Protein AF-A0A956JJ91-F1 (afdb_monomer)

Foldseek 3Di:
DQAFEWDPDADPQWTKTAQAHPPDPDPLRRDRPRIDTHHPPDDDPRYDYDDDDDDDDDPPD

Mean predicted aligned error: 3.96 Å

Solvent-accessible surface area (backbone atoms only — not comparable to full-atom values): 3861 Å² total; per-residue (Å²): 57,73,37,23,25,58,49,93,52,68,57,98,86,20,31,36,30,36,55,20,23,70,86,67,79,55,70,71,50,61,35,94,84,26,72,48,78,39,58,84,86,68,82,54,98,44,56,44,79,66,91,82,78,83,79,78,86,57,98,85,118

pLDDT: mean 94.33, std 5.59, range [68.06, 98.31]

Secondary structure (DSSP, 8-state):
--SEEEEEEEETTEEEEES--TT---GGGSSTT-EEEE-TT---TTEE-----PPPPPTT-

Structure (mmCIF, N/CA/C/O backbone):
data_AF-A0A956JJ91-F1
#
_entry.id   AF-A0A956JJ91-F1
#
loop_
_atom_site.group_PDB
_atom_site.id
_atom_site.type_symbol
_atom_site.label_atom_id
_atom_site.label_alt_id
_atom_site.label_comp_id
_atom_site.label_asym_id
_atom_site.label_entity_id
_atom_site.label_seq_id
_atom_site.pdbx_PDB_ins_code
_atom_site.Cartn_x
_atom_site.Cartn_y
_atom_site.Cartn_z
_atom_site.occupancy
_atom_site.B_iso_or_equiv
_atom_site.auth_seq_id
_atom_site.auth_comp_id
_atom_site.auth_asym_id
_atom_site.auth_atom_id
_atom_site.pdbx_PDB_model_num
ATOM 1 N N . GLY A 1 1 ? 7.375 -1.818 -7.225 1.00 77.38 1 GLY A N 1
ATOM 2 C CA . GLY A 1 1 ? 6.696 -1.144 -8.351 1.00 77.38 1 GLY A CA 1
ATOM 3 C C . GLY A 1 1 ? 6.839 0.358 -8.199 1.00 77.38 1 GLY A C 1
ATOM 4 O O . GLY A 1 1 ? 7.604 0.770 -7.354 1.00 77.38 1 GLY A O 1
ATOM 5 N N . ASN A 1 2 ? 6.184 1.195 -9.013 1.00 94.38 2 ASN A N 1
ATOM 6 C CA . ASN A 1 2 ? 6.360 2.659 -8.943 1.00 94.38 2 ASN A CA 1
ATOM 7 C C . ASN A 1 2 ? 5.941 3.228 -7.574 1.00 94.38 2 ASN A C 1
ATOM 9 O O . ASN A 1 2 ? 6.688 3.963 -6.943 1.00 94.38 2 ASN A O 1
ATOM 13 N N . VAL A 1 3 ? 4.771 2.840 -7.077 1.00 97.25 3 VAL A N 1
ATOM 14 C CA . VAL A 1 3 ? 4.245 3.254 -5.772 1.00 97.25 3 VAL A CA 1
ATOM 15 C C . VAL A 1 3 ? 3.574 2.068 -5.094 1.00 97.25 3 VAL A C 1
ATOM 17 O O . VAL A 1 3 ? 3.018 1.200 -5.766 1.00 97.25 3 VAL A O 1
ATOM 20 N N . TRP A 1 4 ? 3.592 2.063 -3.766 1.00 97.69 4 TRP A N 1
ATOM 21 C CA . TRP A 1 4 ? 2.735 1.203 -2.968 1.00 97.69 4 TRP A CA 1
ATOM 22 C C . TRP A 1 4 ? 1.285 1.663 -3.098 1.00 97.69 4 TRP A C 1
ATOM 24 O O . TRP A 1 4 ? 0.984 2.841 -2.916 1.00 97.69 4 TRP A O 1
ATOM 34 N N . GLU A 1 5 ? 0.379 0.743 -3.396 1.00 98.25 5 GLU A N 1
ATOM 35 C CA . GLU A 1 5 ? -1.025 1.056 -3.655 1.00 98.25 5 GLU A CA 1
ATOM 36 C C . GLU A 1 5 ? -1.890 0.689 -2.448 1.00 98.25 5 GLU A C 1
ATOM 38 O O . GLU A 1 5 ? -1.817 -0.440 -1.951 1.00 98.25 5 GLU A O 1
ATOM 43 N N . TRP A 1 6 ? -2.705 1.638 -1.974 1.00 98.12 6 TRP A N 1
ATOM 44 C CA . TRP A 1 6 ? -3.677 1.400 -0.903 1.00 98.12 6 TRP A CA 1
A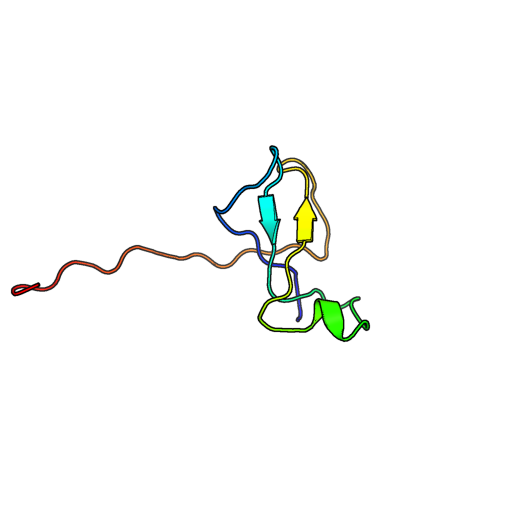TOM 45 C C . TRP A 1 6 ? -4.706 0.342 -1.299 1.00 98.12 6 TRP A C 1
ATOM 47 O O . TRP A 1 6 ? -5.210 0.339 -2.422 1.00 98.12 6 TRP A O 1
ATOM 57 N N . THR A 1 7 ? -5.069 -0.512 -0.344 1.00 98.00 7 THR A N 1
ATOM 58 C CA . THR A 1 7 ? -6.192 -1.446 -0.472 1.00 98.00 7 THR A CA 1
ATOM 59 C C . THR A 1 7 ? -7.225 -1.189 0.620 1.00 98.00 7 THR A C 1
ATOM 61 O O . THR A 1 7 ? -6.921 -0.580 1.648 1.00 98.00 7 THR A O 1
ATOM 64 N N . ASP A 1 8 ? -8.445 -1.689 0.425 1.00 96.75 8 ASP A N 1
ATOM 65 C CA . ASP A 1 8 ? -9.466 -1.652 1.477 1.00 96.75 8 ASP A CA 1
ATOM 66 C C . ASP A 1 8 ? -9.238 -2.726 2.563 1.00 96.75 8 ASP A C 1
ATOM 68 O O . ASP A 1 8 ? -9.839 -2.689 3.633 1.00 96.75 8 ASP A O 1
ATOM 72 N N . SER A 1 9 ? -8.305 -3.661 2.357 1.00 97.44 9 SER A N 1
ATOM 73 C CA . SER A 1 9 ? -7.963 -4.662 3.373 1.00 97.44 9 SER A CA 1
ATOM 74 C C . SER A 1 9 ? -7.232 -4.036 4.568 1.00 97.44 9 SER A C 1
ATOM 76 O O . SER A 1 9 ? -6.382 -3.152 4.416 1.00 97.44 9 SER A O 1
ATOM 78 N N . ALA A 1 10 ? -7.549 -4.518 5.770 1.00 96.94 10 ALA A N 1
ATOM 79 C CA . ALA A 1 10 ? -6.990 -4.027 7.024 1.00 96.94 10 ALA A CA 1
ATOM 80 C C . ALA A 1 10 ? -6.608 -5.178 7.964 1.00 96.94 10 ALA A C 1
ATOM 82 O O . ALA A 1 10 ? -7.246 -6.229 7.967 1.00 96.94 10 ALA A O 1
ATOM 83 N N . GLU A 1 11 ? -5.582 -4.959 8.781 1.00 97.25 11 GLU A N 1
ATOM 84 C CA . GLU A 1 11 ? -5.100 -5.902 9.792 1.00 97.25 11 GLU A CA 1
ATOM 85 C C . GLU A 1 11 ? -4.624 -5.106 11.010 1.00 97.25 11 GLU A C 1
ATOM 87 O O . GLU A 1 11 ? -3.890 -4.131 10.862 1.00 97.25 11 GLU A O 1
ATOM 92 N N . ALA A 1 12 ? -5.080 -5.483 12.209 1.00 95.44 12 ALA A N 1
ATOM 93 C CA . ALA A 1 12 ? -4.682 -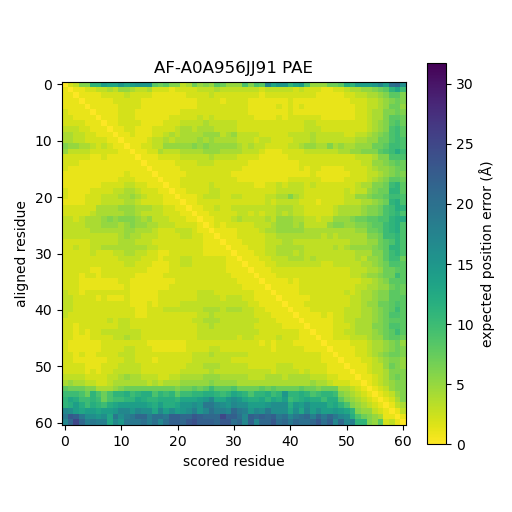4.854 13.476 1.00 95.44 12 ALA A CA 1
ATOM 94 C C . ALA A 1 12 ? -4.768 -3.304 13.491 1.00 95.44 12 ALA A C 1
ATOM 96 O O . ALA A 1 12 ? -3.909 -2.625 14.046 1.00 95.44 12 ALA A O 1
ATOM 97 N N . GLY A 1 13 ? -5.804 -2.727 12.866 1.00 96.06 13 GLY A N 1
ATOM 98 C CA . GLY A 1 13 ? -6.003 -1.269 12.799 1.00 96.06 13 GLY A CA 1
ATOM 99 C C . GLY A 1 13 ? -5.140 -0.541 11.758 1.00 96.06 13 GLY A C 1
ATOM 100 O O . GLY A 1 13 ? -5.217 0.682 11.642 1.00 96.06 13 GLY A O 1
ATOM 101 N N . GLN A 1 14 ? -4.350 -1.273 10.974 1.00 98.19 14 GLN A N 1
ATOM 102 C CA . GLN A 1 14 ? -3.542 -0.764 9.869 1.00 98.19 14 GLN A CA 1
ATOM 103 C C . GLN A 1 14 ? -4.151 -1.171 8.525 1.00 98.19 14 GLN A C 1
ATOM 105 O O . GLN A 1 14 ? -4.902 -2.143 8.437 1.00 98.19 14 GLN A O 1
ATOM 110 N N . ARG A 1 15 ? -3.828 -0.436 7.460 1.00 98.06 15 ARG A N 1
ATOM 111 C CA . ARG A 1 15 ? -4.213 -0.790 6.087 1.00 98.06 15 ARG A CA 1
ATOM 112 C C . ARG A 1 15 ? -3.083 -1.525 5.391 1.00 98.06 15 ARG A C 1
ATOM 114 O O . ARG A 1 15 ? -1.907 -1.266 5.652 1.00 98.06 15 ARG A O 1
ATOM 121 N N . ILE A 1 16 ? -3.463 -2.417 4.485 1.00 98.31 16 ILE A N 1
ATOM 122 C CA . ILE A 1 16 ? -2.531 -3.180 3.663 1.00 98.31 16 ILE A CA 1
ATOM 123 C C . ILE A 1 16 ? -2.257 -2.420 2.364 1.00 98.31 16 ILE A C 1
ATOM 125 O O . ILE A 1 16 ? -3.195 -2.056 1.650 1.00 98.31 16 ILE A O 1
ATOM 129 N N . LEU A 1 17 ? -0.979 -2.229 2.032 1.00 97.94 17 LEU A N 1
AT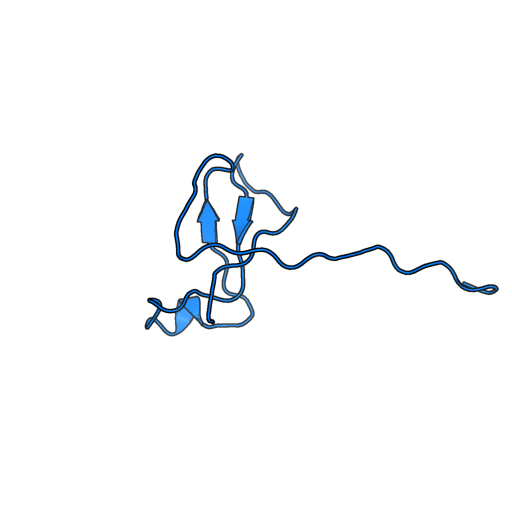OM 130 C CA . LEU A 1 17 ? -0.539 -1.732 0.723 1.00 97.94 17 LEU A CA 1
ATOM 131 C C . LEU A 1 17 ? 0.165 -2.844 -0.062 1.00 97.94 17 LEU A C 1
ATOM 133 O O . LEU A 1 17 ? 0.762 -3.754 0.525 1.00 97.94 17 LEU A O 1
ATOM 137 N N . ARG A 1 18 ? 0.093 -2.770 -1.397 1.00 97.69 18 ARG A N 1
ATOM 138 C CA . ARG A 1 18 ? 0.632 -3.780 -2.331 1.00 97.6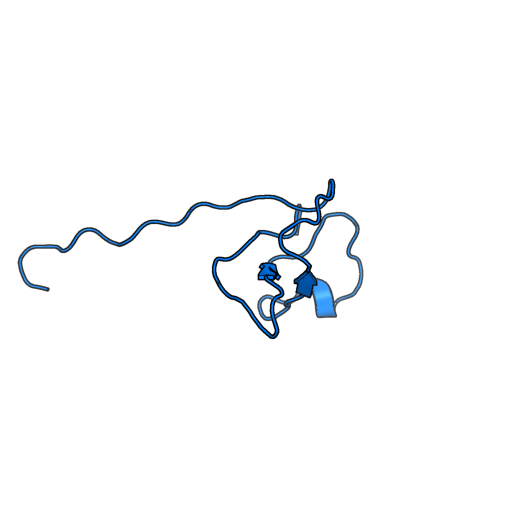9 18 ARG A CA 1
ATOM 139 C C . ARG A 1 18 ? 1.425 -3.138 -3.476 1.00 97.69 18 ARG A C 1
ATOM 141 O O . ARG A 1 18 ? 1.282 -1.949 -3.740 1.00 97.69 18 ARG A O 1
ATOM 148 N N . GLY A 1 19 ? 2.241 -3.936 -4.168 1.00 95.62 19 GLY A N 1
ATOM 149 C CA . GLY A 1 19 ? 2.863 -3.570 -5.453 1.00 95.62 19 GLY A CA 1
ATOM 150 C C . GLY A 1 19 ? 4.289 -3.003 -5.396 1.00 95.62 19 GLY A C 1
ATOM 151 O O . GLY A 1 19 ? 4.965 -2.986 -6.431 1.00 95.62 19 GLY A O 1
ATOM 152 N N . GLY A 1 20 ? 4.784 -2.600 -4.221 1.00 95.44 20 GLY A N 1
ATOM 153 C CA . GLY A 1 20 ? 6.122 -2.018 -4.040 1.00 95.44 20 GLY A CA 1
ATOM 154 C C . GLY A 1 20 ? 6.250 -0.584 -4.571 1.00 95.44 20 GLY A C 1
ATOM 155 O O . GLY A 1 20 ? 5.613 -0.245 -5.566 1.00 95.44 20 GLY A O 1
ATOM 156 N N . GLY A 1 21 ? 7.140 0.218 -3.994 1.00 93.69 21 GLY A N 1
ATOM 157 C CA . GLY A 1 21 ? 7.460 1.592 -4.395 1.00 93.69 21 GLY A CA 1
ATOM 158 C C . GLY A 1 21 ? 8.817 1.751 -5.096 1.00 93.69 21 GLY A C 1
ATOM 159 O O . GLY A 1 21 ? 9.652 0.851 -5.095 1.00 93.69 21 GLY A O 1
ATOM 160 N N . TRP A 1 22 ? 9.040 2.915 -5.714 1.00 94.50 22 TRP A N 1
ATOM 161 C CA . TRP A 1 22 ? 10.220 3.193 -6.549 1.00 94.50 22 TRP A CA 1
ATOM 162 C C . TRP A 1 22 ? 11.557 3.189 -5.787 1.00 94.50 22 TRP A C 1
ATOM 164 O O . TRP A 1 22 ? 12.607 3.088 -6.415 1.00 94.50 22 TRP A O 1
ATOM 174 N N . MET A 1 23 ? 11.535 3.276 -4.452 1.00 95.00 23 MET A N 1
ATOM 175 C CA . MET A 1 23 ? 12.730 3.149 -3.604 1.00 95.00 23 MET A CA 1
ATOM 176 C C . MET A 1 23 ? 13.014 1.704 -3.174 1.00 95.00 23 MET A C 1
ATOM 178 O O . MET A 1 23 ? 14.060 1.448 -2.579 1.00 95.00 23 MET A O 1
ATOM 182 N N . ASP A 1 24 ? 12.110 0.760 -3.445 1.00 93.38 24 ASP A N 1
ATOM 183 C CA . ASP A 1 24 ? 12.255 -0.610 -2.966 1.00 93.38 24 ASP A CA 1
ATOM 184 C C . ASP A 1 24 ? 13.198 -1.398 -3.875 1.00 93.38 24 ASP A C 1
ATOM 186 O O . ASP A 1 24 ? 12.950 -1.583 -5.068 1.00 93.38 24 ASP A O 1
ATOM 190 N N . SER A 1 25 ? 14.279 -1.906 -3.289 1.00 92.69 25 SER A N 1
ATOM 191 C CA . SER A 1 25 ? 15.272 -2.753 -3.963 1.00 92.69 25 SER A CA 1
ATOM 192 C C . SER A 1 25 ? 15.304 -4.184 -3.419 1.00 92.69 25 SER A C 1
ATOM 194 O O . SER A 1 25 ? 15.904 -5.073 -4.029 1.00 92.69 25 SER A O 1
ATOM 196 N N . LEU A 1 26 ? 14.643 -4.437 -2.285 1.00 93.00 26 LEU A N 1
ATOM 197 C CA . LEU A 1 26 ? 14.593 -5.758 -1.669 1.00 93.00 26 LEU A CA 1
ATOM 198 C C . LEU A 1 26 ? 13.622 -6.662 -2.428 1.00 93.00 26 LEU A C 1
ATOM 200 O O . LEU A 1 26 ? 12.448 -6.336 -2.600 1.00 93.00 26 L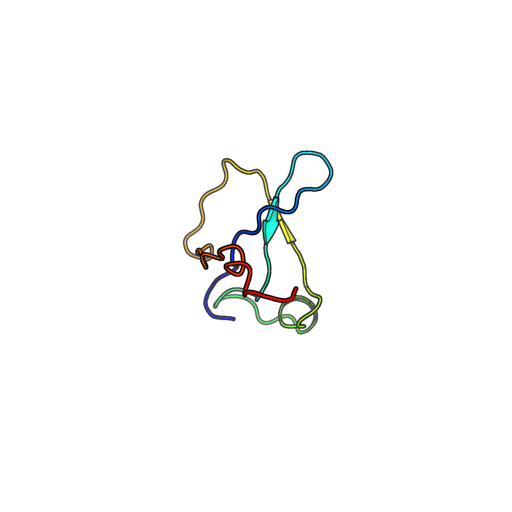EU A O 1
ATOM 204 N N . ARG A 1 27 ? 14.102 -7.845 -2.831 1.00 90.50 27 ARG A N 1
ATOM 205 C CA . ARG A 1 27 ? 13.319 -8.821 -3.606 1.00 90.50 27 ARG A CA 1
ATOM 206 C C . ARG A 1 27 ? 11.968 -9.127 -2.962 1.00 90.50 27 ARG A C 1
ATOM 208 O O . ARG A 1 27 ? 10.980 -9.216 -3.681 1.00 90.50 27 ARG A O 1
ATOM 215 N N . ASP A 1 28 ? 11.922 -9.259 -1.640 1.00 92.50 28 ASP A N 1
ATOM 216 C CA . ASP A 1 28 ? 10.700 -9.607 -0.907 1.00 92.50 28 ASP A CA 1
ATOM 217 C C . ASP A 1 28 ? 9.623 -8.521 -0.954 1.00 92.50 28 ASP A C 1
ATOM 219 O O . ASP A 1 28 ? 8.446 -8.834 -0.831 1.00 92.50 28 ASP A O 1
ATOM 223 N N . GLN A 1 29 ? 9.997 -7.267 -1.209 1.00 91.62 2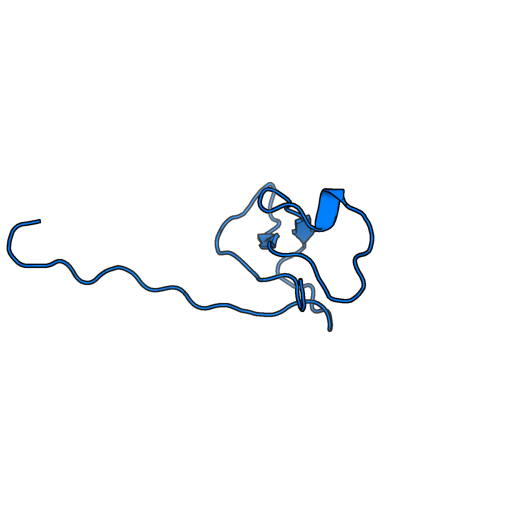9 GLN A N 1
ATOM 224 C CA . GLN A 1 29 ? 9.056 -6.153 -1.371 1.00 91.62 29 GLN A CA 1
ATOM 225 C C . GLN A 1 29 ? 8.503 -6.055 -2.799 1.00 91.62 29 GLN A C 1
ATOM 227 O O . GLN A 1 29 ? 7.479 -5.418 -3.032 1.00 91.62 29 GLN A O 1
ATOM 232 N N . LEU A 1 30 ? 9.169 -6.701 -3.760 1.00 90.94 30 LEU A N 1
ATOM 233 C CA . LEU A 1 30 ? 8.816 -6.668 -5.181 1.00 90.94 30 LEU A CA 1
ATOM 234 C C . LEU A 1 30 ? 8.017 -7.899 -5.630 1.00 90.94 30 LEU A C 1
ATOM 236 O O . LEU A 1 30 ? 7.643 -7.996 -6.800 1.00 90.94 30 LEU A O 1
ATOM 240 N N . ARG A 1 31 ? 7.755 -8.851 -4.727 1.00 95.25 31 ARG A N 1
ATOM 241 C CA . ARG A 1 31 ? 6.925 -10.024 -5.024 1.00 95.25 31 ARG A CA 1
ATOM 242 C C . ARG A 1 31 ? 5.449 -9.631 -5.122 1.00 95.25 31 ARG A C 1
ATOM 244 O O . ARG A 1 31 ? 4.991 -8.704 -4.462 1.00 95.25 31 ARG A O 1
ATOM 251 N N . ALA A 1 32 ? 4.675 -10.372 -5.913 1.00 94.44 32 ALA A N 1
ATOM 252 C CA . ALA A 1 32 ? 3.2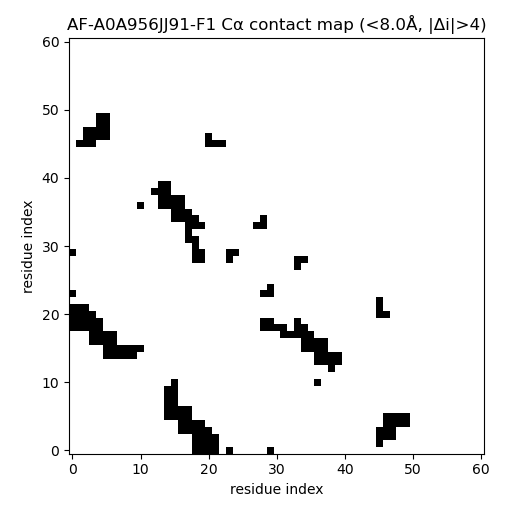38 -10.120 -6.072 1.00 94.44 32 ALA A CA 1
ATOM 253 C C . ALA A 1 32 ? 2.437 -10.338 -4.769 1.00 94.44 32 ALA A C 1
ATOM 255 O O . ALA A 1 32 ? 1.385 -9.727 -4.552 1.00 94.44 32 ALA A O 1
ATOM 256 N N . ASP A 1 33 ? 2.936 -11.202 -3.886 1.00 96.12 33 ASP A N 1
ATOM 257 C CA . ASP A 1 33 ? 2.361 -11.490 -2.575 1.00 96.12 33 ASP A CA 1
ATOM 258 C C . ASP A 1 33 ? 2.823 -10.519 -1.472 1.00 96.12 33 ASP A C 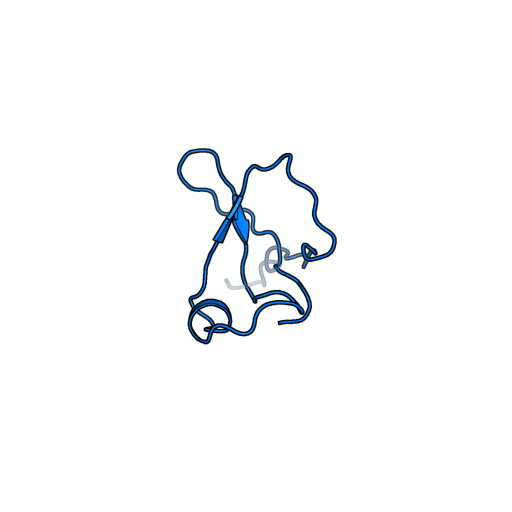1
ATOM 260 O O . ASP A 1 33 ? 2.242 -10.523 -0.384 1.00 96.12 33 ASP A O 1
ATOM 264 N N . ALA A 1 34 ? 3.795 -9.646 -1.760 1.00 96.62 34 ALA A N 1
ATOM 265 C CA . ALA A 1 34 ? 4.324 -8.679 -0.808 1.00 96.62 34 ALA A CA 1
ATOM 266 C C . ALA A 1 34 ? 3.230 -7.734 -0.296 1.00 96.62 34 ALA A C 1
ATOM 268 O O . ALA A 1 34 ? 2.451 -7.166 -1.070 1.00 96.62 34 ALA A O 1
ATOM 269 N N . ARG A 1 35 ? 3.201 -7.542 1.026 1.00 96.94 35 ARG A N 1
ATOM 270 C CA . ARG A 1 35 ? 2.286 -6.636 1.724 1.00 96.94 35 ARG A CA 1
ATOM 271 C C . ARG A 1 35 ? 3.022 -5.856 2.802 1.00 96.94 35 ARG A C 1
ATOM 273 O O . ARG A 1 35 ? 3.865 -6.421 3.494 1.00 96.94 35 ARG A O 1
ATOM 280 N N . ILE A 1 36 ? 2.652 -4.593 2.974 1.00 96.44 36 ILE A N 1
ATOM 281 C CA . ILE A 1 36 ? 3.080 -3.773 4.113 1.00 96.44 36 ILE A CA 1
ATOM 282 C C . ILE A 1 36 ? 1.860 -3.265 4.876 1.00 96.44 36 ILE A C 1
ATOM 284 O O . ILE A 1 36 ? 0.796 -3.070 4.286 1.00 96.44 36 ILE A O 1
ATOM 288 N N . LEU A 1 37 ? 2.031 -3.056 6.181 1.00 97.69 37 LEU A N 1
ATOM 289 C CA . LEU A 1 37 ? 1.015 -2.506 7.072 1.00 97.69 37 LEU A CA 1
ATOM 290 C C . LEU A 1 37 ? 1.378 -1.073 7.435 1.00 97.69 37 LEU A C 1
ATOM 292 O O . LEU A 1 37 ? 2.484 -0.804 7.906 1.00 97.69 37 LEU A O 1
ATOM 296 N N . VAL A 1 38 ? 0.441 -0.156 7.223 1.00 97.44 38 VAL A N 1
ATOM 297 C CA . VAL A 1 38 ? 0.637 1.267 7.511 1.00 97.44 38 VAL A CA 1
ATOM 298 C C . VAL A 1 38 ? -0.567 1.845 8.242 1.00 97.44 38 VAL A C 1
ATOM 300 O O . VAL A 1 38 ? -1.700 1.384 8.087 1.00 97.44 38 VAL A O 1
ATOM 303 N N . LEU A 1 39 ? -0.330 2.878 9.052 1.00 98.00 39 LEU A N 1
ATOM 304 C CA . LEU A 1 39 ? -1.421 3.637 9.659 1.00 98.00 39 LEU A CA 1
ATOM 305 C C . LEU A 1 39 ? -2.236 4.333 8.557 1.00 98.00 39 LEU A C 1
ATOM 307 O O . LEU A 1 39 ? -1.634 4.915 7.657 1.00 98.00 39 LEU A O 1
ATOM 311 N N . PRO A 1 40 ? -3.578 4.343 8.632 1.00 96.88 40 PRO A N 1
ATOM 312 C CA . PRO A 1 40 ? -4.423 4.959 7.604 1.00 96.88 40 PRO A CA 1
ATOM 313 C C . PRO A 1 40 ? -4.229 6.477 7.474 1.00 96.88 40 PRO A C 1
ATOM 315 O O . PRO A 1 40 ? -4.617 7.060 6.470 1.00 96.88 40 PRO A O 1
ATOM 318 N N . THR A 1 41 ? -3.636 7.120 8.481 1.00 97.56 41 THR A N 1
ATOM 319 C CA . THR A 1 41 ? -3.317 8.554 8.490 1.00 97.56 41 THR A CA 1
ATOM 320 C C . THR A 1 41 ? -1.947 8.876 7.893 1.00 97.56 41 THR A C 1
ATOM 322 O O . THR A 1 41 ? -1.615 10.050 7.738 1.00 97.56 41 THR A O 1
ATOM 325 N N . LEU A 1 42 ? -1.132 7.864 7.578 1.00 97.75 42 LEU A N 1
ATOM 326 C CA . LEU A 1 42 ? 0.208 8.068 7.041 1.00 97.75 42 LEU A CA 1
ATOM 327 C C . LEU A 1 42 ? 0.140 8.451 5.561 1.00 97.75 42 LEU A C 1
ATOM 329 O O . LEU A 1 42 ? -0.446 7.738 4.753 1.00 97.75 42 LEU A O 1
ATOM 333 N N . ALA A 1 43 ? 0.819 9.533 5.194 1.00 96.50 43 ALA A N 1
ATOM 334 C CA . ALA A 1 43 ? 1.035 9.926 3.808 1.00 96.50 43 ALA A CA 1
ATOM 335 C C . ALA A 1 43 ? 2.525 9.820 3.462 1.00 96.50 43 ALA A C 1
ATOM 337 O O . ALA A 1 43 ? 3.387 10.181 4.263 1.00 96.50 43 ALA A O 1
ATOM 338 N N . SER A 1 44 ? 2.830 9.331 2.263 1.00 96.69 44 SER A N 1
ATOM 339 C CA . SER A 1 44 ? 4.194 9.220 1.745 1.00 96.69 44 SER A CA 1
ATOM 340 C C . SER A 1 44 ? 4.194 9.437 0.237 1.00 96.69 44 SER A C 1
ATOM 342 O O . SER A 1 44 ? 3.254 9.042 -0.449 1.00 96.69 44 SER A O 1
ATOM 344 N N . LEU A 1 45 ? 5.283 10.003 -0.288 1.00 96.56 45 LEU A N 1
ATOM 345 C CA . LEU A 1 45 ? 5.508 10.174 -1.729 1.00 96.56 45 LEU A CA 1
ATOM 346 C C . LEU A 1 45 ? 5.602 8.842 -2.488 1.00 96.56 45 LEU A C 1
ATOM 348 O O . LEU A 1 45 ? 5.531 8.816 -3.714 1.00 96.56 45 LEU A O 1
ATOM 352 N N . GLN A 1 46 ? 5.781 7.735 -1.771 1.00 95.94 46 GLN A N 1
ATOM 353 C CA . GLN A 1 46 ? 5.790 6.398 -2.351 1.00 95.94 46 GLN A CA 1
ATOM 354 C C . GLN A 1 46 ? 4.418 5.723 -2.342 1.00 95.94 46 GLN A C 1
ATOM 356 O O . GLN A 1 46 ? 4.326 4.583 -2.790 1.00 95.94 46 GLN A O 1
ATOM 361 N N . PHE A 1 47 ? 3.375 6.366 -1.806 1.00 97.31 47 PHE A N 1
ATOM 362 C CA . PHE A 1 47 ? 2.036 5.788 -1.709 1.00 97.31 47 PHE A CA 1
ATOM 363 C C . PHE A 1 47 ? 1.125 6.383 -2.784 1.00 97.31 47 PHE A C 1
ATOM 365 O O . PHE A 1 47 ? 1.056 7.597 -2.95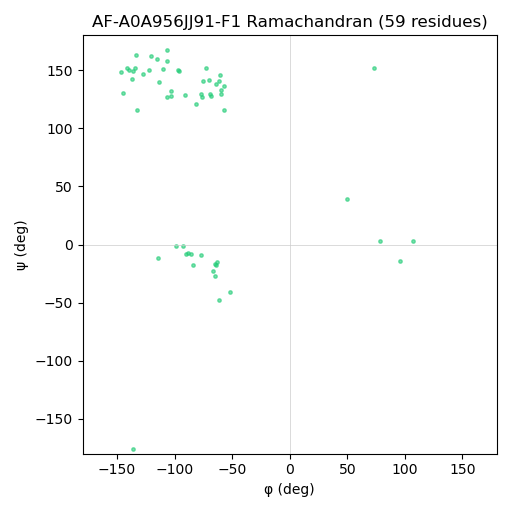7 1.00 97.31 47 PHE A O 1
ATOM 372 N N . GLY A 1 48 ? 0.403 5.523 -3.491 1.00 97.56 48 GLY A N 1
ATOM 373 C CA . GLY A 1 48 ? -0.548 5.893 -4.531 1.00 97.56 48 GLY A CA 1
ATOM 374 C C . GLY A 1 48 ? -1.847 5.106 -4.426 1.00 97.56 48 GLY A C 1
ATOM 375 O O . GLY A 1 48 ? -2.056 4.322 -3.500 1.00 97.56 48 GLY A O 1
ATOM 376 N N . ILE A 1 49 ? -2.739 5.323 -5.390 1.00 96.81 49 ILE A N 1
ATOM 377 C CA . ILE A 1 49 ? -4.056 4.688 -5.424 1.00 96.81 49 ILE A CA 1
ATOM 378 C C . ILE A 1 49 ? -4.309 4.013 -6.766 1.00 96.81 49 ILE A C 1
ATOM 380 O O . ILE A 1 49 ? -3.919 4.512 -7.822 1.00 96.81 49 ILE A O 1
ATOM 384 N N . ARG A 1 50 ? -5.040 2.903 -6.709 1.00 96.75 50 ARG A N 1
ATOM 385 C CA . ARG A 1 50 ? -5.667 2.267 -7.861 1.00 96.75 50 ARG A CA 1
ATOM 386 C C . ARG A 1 50 ? -7.102 1.943 -7.490 1.00 96.75 50 ARG A C 1
ATOM 388 O O . ARG A 1 50 ? -7.352 1.147 -6.591 1.00 96.75 50 ARG A O 1
ATOM 395 N N . CYS A 1 51 ? -8.045 2.572 -8.175 1.00 96.81 51 CYS A N 1
ATOM 396 C CA . CYS A 1 51 ? -9.456 2.356 -7.893 1.00 96.81 51 CYS A CA 1
ATOM 397 C C . CYS A 1 51 ? -9.918 1.008 -8.455 1.00 96.81 51 CYS A C 1
ATOM 399 O O . CYS A 1 51 ? -9.567 0.633 -9.575 1.00 96.81 51 CYS A O 1
ATOM 401 N N . ALA A 1 52 ? -10.759 0.323 -7.689 1.00 96.12 52 ALA A N 1
ATOM 402 C CA . ALA A 1 52 ? -11.528 -0.829 -8.134 1.00 96.12 52 ALA A CA 1
ATOM 403 C C . ALA A 1 52 ? -13.022 -0.489 -8.078 1.00 96.12 52 ALA A C 1
ATOM 405 O O . ALA A 1 52 ? -13.434 0.453 -7.401 1.00 96.12 52 ALA A O 1
ATOM 406 N N . ARG A 1 53 ? -13.831 -1.245 -8.817 1.00 95.62 53 ARG A N 1
ATOM 407 C CA . ARG A 1 53 ? -15.292 -1.166 -8.772 1.00 95.62 53 ARG A CA 1
ATOM 408 C C . ARG A 1 53 ? -15.872 -2.561 -8.889 1.00 95.62 53 ARG A C 1
ATOM 410 O O . ARG A 1 53 ? -15.279 -3.409 -9.561 1.00 95.62 53 ARG A O 1
ATOM 417 N N . ASP A 1 54 ? -17.047 -2.754 -8.312 1.00 95.19 54 ASP A N 1
ATOM 418 C CA . ASP A 1 54 ? -17.777 -4.001 -8.470 1.00 95.19 54 ASP A CA 1
ATOM 419 C C . ASP A 1 54 ? -18.105 -4.257 -9.940 1.00 95.19 54 ASP A C 1
ATOM 421 O O . ASP A 1 54 ? -18.354 -3.340 -10.739 1.00 95.19 54 ASP A O 1
ATOM 425 N N . ARG A 1 55 ? -18.106 -5.539 -10.309 1.00 92.88 55 ARG A N 1
ATOM 426 C CA . ARG A 1 55 ? -18.584 -5.950 -11.624 1.00 92.88 55 ARG A CA 1
ATOM 427 C C . ARG A 1 55 ? -20.091 -5.719 -11.659 1.00 92.88 55 ARG A C 1
ATOM 429 O O . ARG A 1 55 ? -20.814 -6.208 -10.797 1.00 92.88 55 ARG A O 1
ATOM 436 N N . ARG A 1 56 ? -20.575 -5.004 -12.677 1.00 91.19 56 ARG A N 1
ATOM 437 C CA . ARG A 1 56 ? -22.017 -4.902 -12.919 1.00 91.19 56 ARG A CA 1
ATOM 438 C C . ARG A 1 56 ? -22.570 -6.319 -13.153 1.00 91.19 56 ARG A C 1
ATOM 440 O O . ARG A 1 56 ? -21.997 -7.007 -14.003 1.00 91.19 56 ARG A O 1
ATOM 447 N N . PRO A 1 57 ? -23.642 -6.742 -12.459 1.00 87.75 57 PRO A N 1
ATOM 448 C CA . PRO A 1 57 ? -24.283 -8.023 -12.739 1.00 87.75 57 PRO A CA 1
ATOM 449 C C . PRO A 1 57 ? -24.723 -8.073 -14.204 1.00 87.75 57 PRO A C 1
ATOM 451 O O . PRO A 1 57 ? -25.248 -7.076 -14.716 1.00 87.75 57 PRO A O 1
ATOM 454 N N . GLN A 1 58 ? -24.493 -9.197 -14.883 1.00 86.56 58 GLN A N 1
ATOM 455 C CA . GLN A 1 58 ? -25.056 -9.426 -16.215 1.00 86.56 58 GLN A CA 1
ATOM 456 C C . GLN A 1 58 ? -26.334 -10.269 -16.110 1.00 86.56 58 GLN A C 1
ATOM 458 O O . GLN A 1 58 ? -26.452 -11.069 -15.183 1.00 86.56 58 GLN A O 1
ATOM 463 N N . PRO A 1 59 ? -27.309 -10.105 -17.024 1.00 79.75 59 PRO A N 1
ATOM 464 C CA . PRO A 1 59 ? -28.478 -10.977 -17.049 1.00 79.75 59 PRO A CA 1
ATOM 465 C C . PRO A 1 59 ? -28.042 -12.443 -17.195 1.00 79.75 59 PRO A C 1
ATOM 467 O O . PRO A 1 59 ? -27.468 -12.804 -18.221 1.00 79.75 59 PRO A O 1
ATOM 470 N N . GLY A 1 60 ? -28.316 -13.265 -16.177 1.00 78.69 60 GLY A N 1
ATOM 471 C CA . GLY A 1 60 ? -27.984 -14.695 -16.151 1.00 78.69 60 GLY A CA 1
ATOM 472 C C . GLY A 1 60 ? -26.830 -15.113 -15.227 1.00 78.69 60 GLY A C 1
ATOM 473 O O . GLY A 1 60 ? -26.497 -16.296 -15.242 1.00 78.69 60 GLY A O 1
ATOM 474 N N . ASP A 1 61 ? -26.237 -14.186 -14.459 1.00 68.06 61 ASP A N 1
ATOM 475 C CA . ASP A 1 61 ? -25.465 -14.527 -13.244 1.00 68.06 61 ASP A CA 1
ATOM 476 C C . ASP A 1 61 ? -26.370 -15.160 -12.159 1.00 68.06 61 ASP A C 1
ATOM 478 O O . ASP A 1 61 ? -27.578 -14.812 -12.108 1.00 68.06 61 ASP A O 1
#

Radius of gyration: 14.2 Å; Cα contacts (8 Å, |Δi|>4): 95; chains: 1; bounding box: 44×25×30 Å

Sequence (61 aa):
GNVWEWTDSAEAGQRILRGGGWMDSLRDQLRADARILVLPTLASLQFGIRCARDRRPQPGD